Protein AF-A0A8S4QNS5-F1 (afdb_monomer)

Nearest PDB structures (foldseek):
  6pk6-assembly1_A  TM=9.691E-01  e=1.042E-05  Homo sapiens
  4ijp-assembly2_B  TM=9.414E-01  e=6.759E-06  Homo sapiens
  8h6e-assembly1_4Y  TM=9.476E-01  e=1.042E-05  Homo sapiens
  4ian-assembly1_B  TM=9.551E-01  e=1.179E-05  Homo sapiens
  4ifc-assembly1_A  TM=9.387E-01  e=1.108E-05  Homo sapiens

Secondary structure (DSSP, 8-state):
--TT-EETTTEEEEEEEEE-SSEEEEEEEEGGGTTEEEEEEEE---TT-

Organism: NCBI:txid348720

Mean predicted aligned error: 3.03 Å

InterPro domains:
  IPR011009 Protein kinase-like domain superfamily [SSF56112] (3-46)
  IPR050494 Serine/threonine and dual-specificity kinase [PTHR24058] (1-47)

Sequence (49 aa):
VRIGETLDNRYTVYGYTGQGVFSNVIRARDQSRSNTDVAVKIIRNNEIM

Foldseek 3Di:
DDQQDDPPVFWHFHAFDADDPFWGKTWTFGNVPVRDIDIDTGGDPDPVD

Structure (mmCIF, N/CA/C/O backbone):
data_AF-A0A8S4QNS5-F1
#
_entry.id   AF-A0A8S4QNS5-F1
#
loop_
_atom_site.group_PDB
_atom_site.id
_atom_site.type_symbol
_atom_site.label_atom_id
_atom_site.label_alt_id
_atom_site.label_comp_id
_atom_site.label_asym_id
_atom_site.label_entity_id
_atom_site.label_seq_id
_atom_site.pdbx_PDB_ins_code
_atom_site.Cartn_x
_atom_site.Cartn_y
_atom_site.Cartn_z
_atom_site.occupancy
_atom_site.B_iso_or_equiv
_atom_site.auth_seq_id
_atom_site.auth_comp_id
_atom_site.auth_asym_id
_atom_site.auth_atom_id
_atom_site.pdbx_PDB_model_num
ATOM 1 N N . VAL A 1 1 ? -6.056 0.001 -8.430 1.00 92.25 1 VAL A N 1
ATOM 2 C CA . VAL A 1 1 ? -6.392 0.370 -7.043 1.00 92.25 1 VAL A CA 1
ATOM 3 C C . VAL A 1 1 ? -6.870 1.811 -6.999 1.00 92.25 1 VAL A C 1
ATOM 5 O O . VAL A 1 1 ? -6.200 2.671 -7.563 1.00 92.25 1 VAL A O 1
ATOM 8 N N . ARG A 1 2 ? -8.020 2.068 -6.377 1.00 96.56 2 ARG A N 1
ATOM 9 C CA . ARG A 1 2 ? -8.593 3.407 -6.158 1.00 96.56 2 ARG A CA 1
ATOM 10 C C . ARG A 1 2 ? -8.953 3.619 -4.689 1.00 96.56 2 ARG A C 1
ATOM 12 O O . ARG A 1 2 ? -9.154 2.656 -3.957 1.00 96.56 2 ARG A O 1
ATOM 19 N N . ILE A 1 3 ? -9.060 4.876 -4.259 1.00 97.50 3 ILE A N 1
ATOM 20 C CA . ILE A 1 3 ? -9.588 5.213 -2.927 1.00 97.50 3 ILE A CA 1
ATOM 21 C C . ILE A 1 3 ? -11.015 4.659 -2.794 1.00 97.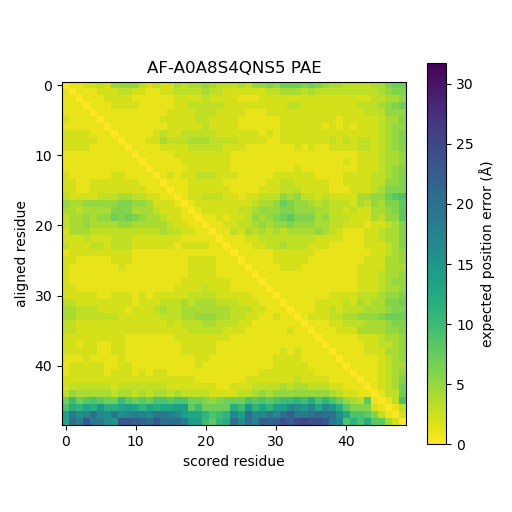50 3 ILE A C 1
ATOM 23 O O . ILE A 1 3 ? -11.807 4.751 -3.731 1.00 97.50 3 ILE A O 1
ATOM 27 N N . GLY A 1 4 ? -11.319 4.061 -1.643 1.00 97.38 4 GLY A N 1
ATOM 28 C CA . GLY A 1 4 ? -12.580 3.377 -1.352 1.00 97.38 4 GLY A CA 1
ATOM 29 C C . GLY A 1 4 ? -12.635 1.916 -1.812 1.00 97.38 4 GLY A C 1
ATOM 30 O O . GLY A 1 4 ? -13.521 1.182 -1.383 1.00 97.38 4 GLY A O 1
ATOM 31 N N . GLU A 1 5 ? -11.693 1.458 -2.644 1.00 98.19 5 GLU A N 1
ATOM 32 C CA . GLU A 1 5 ? -11.588 0.043 -3.015 1.00 98.19 5 GLU A CA 1
ATOM 33 C C . GLU A 1 5 ? -11.179 -0.801 -1.801 1.00 98.19 5 GLU A C 1
ATOM 35 O O . GLU A 1 5 ? -10.371 -0.367 -0.976 1.00 98.19 5 GLU A O 1
ATOM 40 N N . THR A 1 6 ? -11.723 -2.014 -1.698 1.00 98.06 6 THR A N 1
ATOM 41 C CA . THR A 1 6 ? -11.311 -2.991 -0.683 1.00 98.06 6 THR A CA 1
ATOM 42 C C . THR A 1 6 ? -10.555 -4.124 -1.363 1.00 98.06 6 THR A C 1
ATOM 44 O O . THR A 1 6 ? -11.105 -4.815 -2.216 1.00 98.06 6 THR A O 1
ATOM 47 N N . LEU A 1 7 ? -9.284 -4.290 -0.997 1.00 97.94 7 LEU A N 1
ATOM 48 C CA . LEU A 1 7 ? -8.414 -5.358 -1.486 1.00 97.94 7 LEU A CA 1
ATOM 49 C C . LEU A 1 7 ? -8.508 -6.561 -0.551 1.00 97.94 7 LEU A C 1
ATOM 51 O O . LEU A 1 7 ? -8.556 -6.384 0.669 1.00 97.94 7 LEU A O 1
ATOM 55 N N . ASP A 1 8 ? -8.510 -7.768 -1.117 1.00 97.62 8 ASP A N 1
ATOM 56 C CA . ASP A 1 8 ? -8.539 -9.028 -0.355 1.00 97.62 8 ASP A CA 1
ATOM 57 C C . ASP A 1 8 ? -9.683 -9.091 0.682 1.00 97.62 8 ASP A C 1
ATOM 59 O O . ASP A 1 8 ? -9.539 -9.643 1.767 1.00 97.62 8 ASP A O 1
ATOM 63 N N . ASN A 1 9 ? -10.813 -8.428 0.393 1.00 97.75 9 ASN A N 1
ATOM 64 C CA . ASN A 1 9 ? -11.949 -8.268 1.312 1.00 97.75 9 ASN A CA 1
ATOM 65 C C . ASN A 1 9 ? -11.572 -7.764 2.726 1.00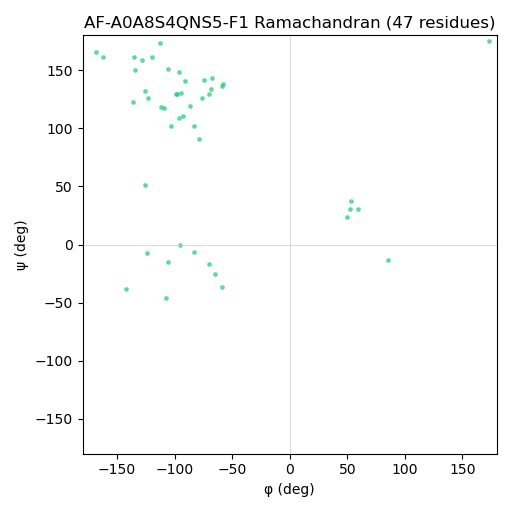 97.75 9 ASN A C 1
ATOM 67 O O . ASN A 1 9 ? -12.309 -8.000 3.680 1.00 97.75 9 ASN A O 1
ATOM 71 N N . ARG A 1 10 ? -10.430 -7.077 2.872 1.00 98.12 10 ARG A N 1
ATOM 72 C CA . ARG A 1 10 ? -9.857 -6.723 4.180 1.00 98.12 10 ARG A CA 1
ATOM 73 C C . ARG A 1 10 ? -9.212 -5.348 4.226 1.00 98.12 10 ARG A C 1
ATOM 75 O O . ARG A 1 10 ? -9.309 -4.666 5.243 1.00 98.12 10 ARG A O 1
ATOM 82 N N . TYR A 1 11 ? -8.529 -4.942 3.162 1.00 98.69 11 TYR A N 1
ATOM 83 C CA . TYR A 1 11 ? -7.734 -3.719 3.151 1.00 98.69 11 TYR A CA 1
ATOM 84 C C . TYR A 1 11 ? -8.468 -2.614 2.400 1.00 98.69 11 TYR A C 1
ATOM 86 O O . TYR A 1 11 ? -8.468 -2.589 1.169 1.00 98.69 11 TYR A O 1
ATOM 94 N N . THR A 1 12 ? -9.085 -1.683 3.127 1.00 98.56 12 THR A N 1
ATOM 95 C CA . THR A 1 12 ? -9.785 -0.547 2.509 1.00 98.56 12 THR A CA 1
ATOM 96 C C . THR A 1 12 ? -8.825 0.597 2.242 1.00 98.56 12 THR A C 1
ATOM 98 O O . THR A 1 12 ? -8.240 1.159 3.168 1.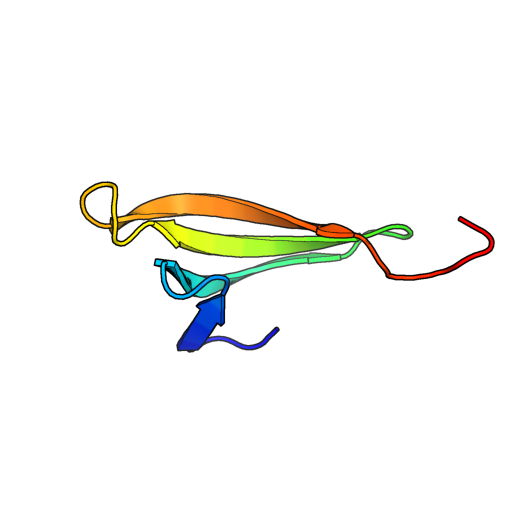00 98.56 12 THR A O 1
ATOM 101 N N . VAL A 1 13 ? -8.684 0.960 0.973 1.00 98.56 13 VAL A N 1
ATOM 102 C CA . VAL A 1 13 ? -7.760 1.988 0.494 1.00 98.56 13 VAL A CA 1
ATOM 103 C C . VAL A 1 13 ? -8.311 3.371 0.819 1.00 98.56 13 VAL A C 1
ATOM 105 O O . VAL A 1 13 ? -9.418 3.709 0.406 1.00 98.56 13 VAL A O 1
ATOM 108 N N . TYR A 1 14 ? -7.529 4.206 1.500 1.00 98.44 14 TYR A N 1
ATOM 109 C CA . TYR A 1 14 ? -7.935 5.582 1.820 1.00 98.44 14 TYR A CA 1
ATOM 110 C C . TYR A 1 14 ? -6.956 6.647 1.321 1.00 98.44 14 TYR A C 1
ATOM 112 O O . TYR A 1 14 ? -7.254 7.838 1.385 1.00 98.44 14 TYR A O 1
ATOM 120 N N . GLY A 1 15 ? -5.794 6.254 0.800 1.00 98.31 15 GLY A N 1
ATOM 121 C CA . GLY A 1 15 ? -4.853 7.213 0.243 1.00 98.31 15 GLY A CA 1
ATOM 122 C C . GLY A 1 15 ? -3.728 6.567 -0.544 1.00 98.31 15 GLY A C 1
ATOM 123 O O . GLY A 1 15 ? -3.466 5.372 -0.442 1.00 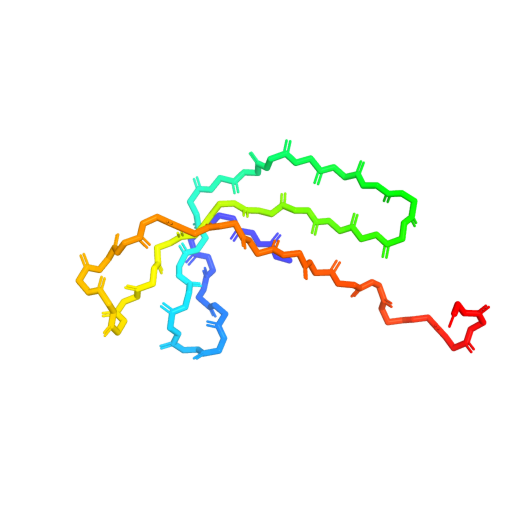98.31 15 GLY A O 1
ATOM 124 N N . TYR A 1 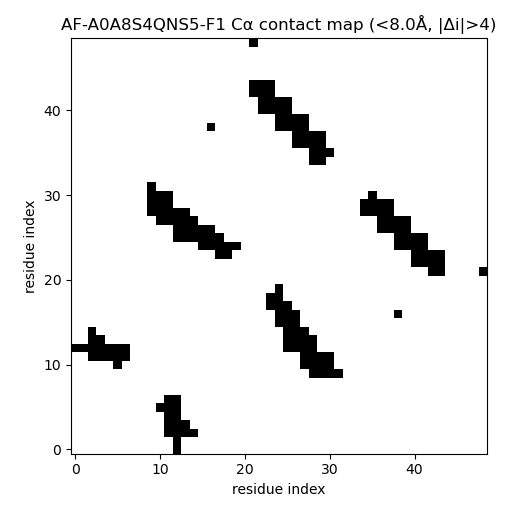16 ? -3.027 7.392 -1.310 1.00 97.88 16 TYR A N 1
ATOM 125 C CA . TYR A 1 16 ? -1.798 7.007 -1.992 1.00 97.88 16 TYR A CA 1
ATOM 126 C C . TYR A 1 16 ? -0.591 7.429 -1.147 1.00 97.88 16 TYR A C 1
ATOM 128 O O . TYR A 1 16 ? -0.660 8.421 -0.410 1.00 97.88 16 TYR A O 1
ATOM 136 N N . THR A 1 17 ? 0.492 6.657 -1.239 1.00 96.75 17 THR A N 1
ATOM 137 C CA . THR A 1 17 ? 1.804 7.009 -0.673 1.00 96.75 17 THR A CA 1
ATOM 138 C C . THR A 1 17 ? 2.768 7.382 -1.789 1.00 96.75 17 THR A C 1
ATOM 140 O O . THR A 1 17 ? 3.452 8.393 -1.694 1.00 96.75 17 THR A O 1
ATOM 143 N N . GLY A 1 18 ? 2.812 6.589 -2.862 1.00 93.94 18 GLY A N 1
ATOM 144 C CA . GLY A 1 18 ? 3.688 6.867 -3.993 1.00 93.94 18 GLY A CA 1
ATOM 145 C C . GLY A 1 18 ? 3.715 5.757 -5.034 1.00 93.94 18 GLY A C 1
ATOM 146 O O . GLY A 1 18 ? 3.124 4.688 -4.864 1.00 93.94 18 GLY A O 1
ATOM 147 N N . GLN A 1 19 ? 4.432 6.025 -6.118 1.00 94.31 19 GLN A N 1
ATOM 148 C CA . GLN A 1 19 ? 4.631 5.110 -7.232 1.00 94.31 19 GLN A CA 1
ATOM 149 C C . GLN A 1 19 ? 6.128 4.934 -7.475 1.00 94.31 19 GLN A C 1
ATOM 151 O O . GLN A 1 19 ? 6.876 5.905 -7.539 1.00 94.31 19 GLN A O 1
ATOM 156 N N . GLY A 1 20 ? 6.555 3.683 -7.606 1.00 92.88 20 GLY A N 1
ATOM 157 C CA . GLY A 1 20 ? 7.902 3.307 -8.011 1.00 92.88 20 GLY A CA 1
ATOM 158 C C . GLY A 1 20 ? 7.911 2.630 -9.380 1.00 92.88 20 GLY A C 1
ATOM 159 O O . GLY A 1 20 ? 6.868 2.302 -9.958 1.00 92.88 20 GLY A O 1
ATOM 160 N N . VAL A 1 21 ? 9.120 2.373 -9.884 1.00 94.31 21 VAL A N 1
ATOM 161 C CA . VAL A 1 21 ? 9.350 1.681 -11.166 1.00 94.31 21 VAL A CA 1
ATOM 162 C C . VAL A 1 21 ? 8.722 0.281 -11.169 1.00 94.31 21 VAL A C 1
ATOM 164 O O . VAL A 1 21 ? 8.132 -0.123 -12.164 1.00 94.31 21 VAL A O 1
ATOM 167 N N . PHE A 1 22 ? 8.762 -0.418 -10.033 1.00 94.44 22 PHE A N 1
ATOM 168 C CA . PHE A 1 22 ? 8.356 -1.826 -9.918 1.00 94.44 22 PHE A CA 1
ATOM 169 C C . PHE A 1 22 ? 7.002 -2.033 -9.213 1.00 94.44 22 PHE A C 1
ATOM 171 O O . PHE A 1 22 ? 6.416 -3.112 -9.268 1.00 94.44 22 PHE A O 1
ATOM 178 N N . SER A 1 23 ? 6.479 -1.014 -8.526 1.00 96.25 23 SER A N 1
ATOM 179 C CA . SER A 1 23 ? 5.301 -1.163 -7.663 1.00 96.25 23 SER A CA 1
ATOM 180 C C . SER A 1 23 ? 4.637 0.166 -7.334 1.00 96.25 23 SER A C 1
ATOM 182 O O . SER A 1 23 ? 5.296 1.202 -7.356 1.00 96.25 23 SER A O 1
ATOM 184 N N . ASN A 1 24 ? 3.385 0.116 -6.891 1.00 96.38 24 ASN A N 1
ATOM 185 C CA . ASN A 1 24 ? 2.696 1.242 -6.258 1.00 96.38 24 ASN A CA 1
ATOM 186 C C . ASN A 1 24 ? 2.577 1.005 -4.751 1.00 96.38 24 ASN A C 1
ATOM 188 O O . ASN A 1 24 ? 2.500 -0.142 -4.317 1.00 96.38 24 ASN A O 1
ATOM 192 N N . VAL A 1 25 ? 2.536 2.070 -3.952 1.00 98.19 25 VAL A N 1
ATOM 193 C CA . VAL A 1 25 ? 2.307 1.990 -2.504 1.00 98.19 25 VAL A CA 1
ATOM 194 C C . VAL A 1 25 ? 1.091 2.831 -2.137 1.00 98.19 25 VAL A C 1
ATOM 196 O O . VAL A 1 25 ? 1.025 4.024 -2.453 1.00 98.19 25 VAL A O 1
ATOM 199 N N . ILE A 1 26 ? 0.137 2.207 -1.452 1.00 98.56 26 ILE A N 1
ATOM 200 C CA . ILE A 1 26 ? -1.080 2.852 -0.949 1.00 98.56 26 ILE A CA 1
ATOM 201 C C . ILE A 1 26 ? -1.162 2.759 0.572 1.00 98.56 26 ILE A C 1
ATOM 203 O O . ILE A 1 26 ? -0.501 1.923 1.187 1.00 98.56 26 ILE A O 1
ATOM 207 N N . ARG A 1 27 ? -1.991 3.615 1.167 1.00 98.69 27 ARG A N 1
ATOM 208 C CA . ARG A 1 27 ? -2.427 3.535 2.561 1.00 98.69 27 ARG A CA 1
ATOM 209 C C . ARG A 1 27 ? -3.798 2.878 2.616 1.00 98.69 27 ARG A C 1
ATOM 211 O O . ARG A 1 27 ? -4.715 3.287 1.894 1.00 98.69 27 ARG A O 1
ATOM 218 N N . ALA A 1 28 ? -3.928 1.875 3.470 1.00 98.75 28 ALA A N 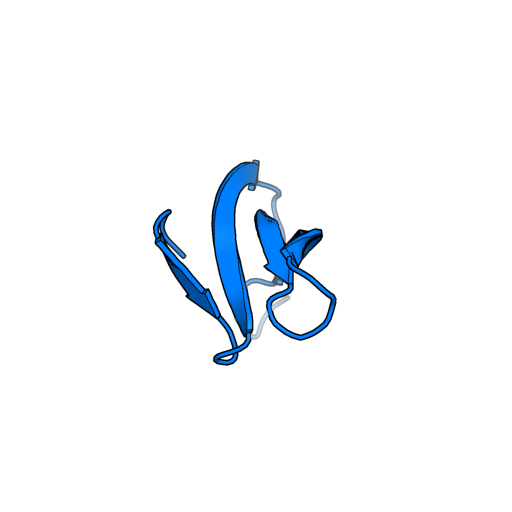1
ATOM 219 C CA . ALA A 1 28 ? -5.175 1.169 3.703 1.00 98.75 28 ALA A CA 1
ATOM 220 C C . ALA A 1 28 ? -5.417 0.950 5.195 1.00 98.75 28 ALA A C 1
ATOM 222 O O . ALA A 1 28 ? -4.493 1.014 6.003 1.00 98.75 28 ALA A O 1
ATOM 223 N N . ARG A 1 29 ? -6.672 0.676 5.545 1.00 98.62 29 ARG A N 1
ATOM 224 C CA . ARG A 1 29 ? -7.063 0.180 6.865 1.00 98.62 29 ARG A CA 1
ATOM 225 C C . ARG A 1 29 ? -7.248 -1.322 6.801 1.00 98.62 29 ARG A C 1
ATOM 227 O O . ARG A 1 29 ? -7.965 -1.811 5.930 1.00 98.62 29 ARG A O 1
ATOM 234 N N . ASP A 1 30 ? -6.622 -2.031 7.727 1.00 98.56 30 ASP A N 1
ATOM 235 C CA . ASP A 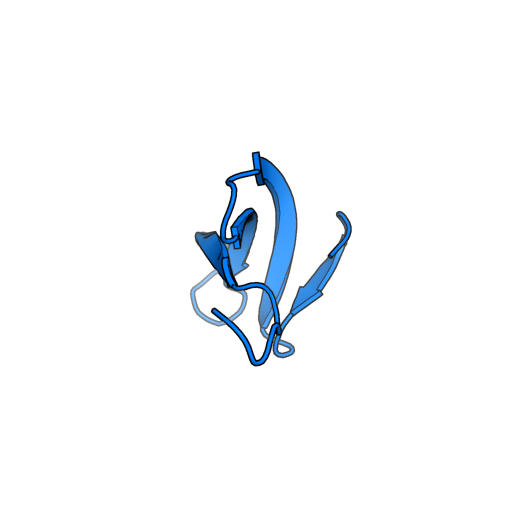1 30 ? -6.821 -3.460 7.920 1.00 98.56 30 ASP A CA 1
ATOM 236 C C . ASP A 1 30 ? -8.071 -3.709 8.778 1.00 98.56 30 ASP A C 1
ATOM 238 O O . ASP A 1 30 ? -8.043 -3.582 10.008 1.00 98.56 30 ASP A O 1
ATOM 242 N N . GLN A 1 31 ? -9.176 -4.083 8.132 1.00 97.69 31 GLN A N 1
ATOM 243 C CA . GLN A 1 31 ? -10.457 -4.312 8.807 1.00 97.69 31 GLN A CA 1
ATOM 244 C C . GLN A 1 31 ? -10.418 -5.488 9.792 1.00 97.69 31 GLN A C 1
ATOM 246 O O . GLN A 1 31 ? -11.165 -5.492 10.769 1.00 97.69 31 GLN A O 1
ATOM 251 N N . SER A 1 32 ? -9.522 -6.462 9.600 1.00 97.88 32 SER A N 1
ATOM 252 C CA . SER A 1 32 ? -9.394 -7.606 10.510 1.00 97.88 32 SER A CA 1
ATOM 253 C C . SER A 1 32 ? -8.519 -7.295 11.731 1.00 97.88 32 SER A C 1
ATOM 255 O O . SER A 1 32 ? -8.364 -8.140 12.615 1.00 97.88 32 SER A O 1
ATOM 257 N N . ARG A 1 33 ? -7.889 -6.116 11.765 1.00 97.38 33 ARG A N 1
ATOM 258 C CA . ARG A 1 33 ? -7.000 -5.654 12.836 1.00 97.38 33 ARG A CA 1
ATOM 259 C C . ARG A 1 33 ? -7.474 -4.303 13.355 1.00 97.38 33 ARG A C 1
ATOM 261 O O . ARG A 1 33 ? -6.702 -3.353 13.401 1.00 97.38 33 ARG A O 1
ATOM 268 N N . SER A 1 34 ? -8.754 -4.200 13.707 1.00 96.94 34 SER A N 1
ATOM 269 C CA . SER A 1 34 ? -9.343 -2.984 14.292 1.00 96.94 34 SER A CA 1
ATOM 270 C C . SER A 1 34 ? -9.099 -1.716 13.465 1.00 96.94 34 SER A C 1
ATOM 272 O O . SER A 1 34 ? -8.878 -0.644 14.022 1.00 96.94 34 SER A O 1
ATOM 274 N N . ASN A 1 35 ? -9.125 -1.833 12.133 1.00 97.00 35 ASN A N 1
ATOM 275 C CA . ASN A 1 35 ? -8.852 -0.738 1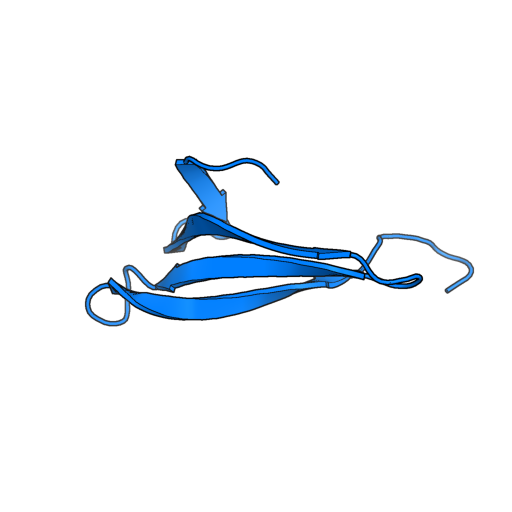1.198 1.00 97.00 35 ASN A CA 1
ATOM 276 C C . ASN A 1 35 ? -7.457 -0.105 11.349 1.00 97.00 35 ASN A C 1
ATOM 278 O O . ASN A 1 35 ? -7.297 1.083 11.068 1.00 97.00 35 ASN A O 1
ATOM 282 N N . THR A 1 36 ? -6.452 -0.882 11.766 1.00 98.50 36 THR A N 1
ATOM 283 C CA . THR A 1 36 ? -5.063 -0.406 11.864 1.00 98.50 36 THR A CA 1
ATOM 284 C C . THR A 1 36 ? -4.568 0.088 10.505 1.00 98.50 36 THR A C 1
ATOM 286 O O . THR A 1 36 ? -4.817 -0.545 9.473 1.00 98.50 36 THR A O 1
ATOM 289 N N . ASP A 1 37 ? -3.854 1.211 10.506 1.00 98.50 37 ASP A N 1
ATOM 290 C CA . ASP A 1 37 ? -3.249 1.771 9.304 1.00 98.50 37 ASP A CA 1
ATOM 291 C C . ASP A 1 37 ? -2.076 0.914 8.822 1.00 98.50 37 ASP A C 1
ATOM 293 O O . ASP A 1 37 ? -1.155 0.595 9.575 1.00 98.50 37 ASP A O 1
ATOM 297 N N . VAL A 1 38 ? -2.099 0.564 7.538 1.00 98.50 38 VAL A N 1
ATOM 298 C CA . VAL A 1 38 ? -1.059 -0.226 6.879 1.00 98.50 38 VAL A CA 1
ATOM 299 C C . VAL A 1 38 ? -0.676 0.393 5.537 1.00 98.50 38 VAL A C 1
ATOM 301 O O . VAL A 1 38 ? -1.493 1.012 4.849 1.00 98.50 38 VAL A O 1
ATOM 304 N N . ALA A 1 39 ? 0.578 0.196 5.135 1.00 98.38 39 ALA A N 1
ATOM 305 C CA . ALA A 1 39 ? 1.024 0.459 3.772 1.00 98.38 39 ALA A CA 1
ATOM 306 C C . ALA A 1 39 ? 0.945 -0.834 2.949 1.00 98.38 39 ALA A C 1
ATOM 308 O O . ALA A 1 39 ? 1.464 -1.867 3.370 1.00 98.38 39 ALA A O 1
ATOM 309 N N . VAL A 1 40 ? 0.339 -0.780 1.763 1.00 98.06 40 VAL A N 1
ATOM 310 C CA . VAL A 1 40 ? 0.251 -1.927 0.846 1.00 98.06 40 VAL A CA 1
ATOM 311 C C . VAL A 1 40 ? 1.098 -1.642 -0.387 1.00 98.06 40 VAL A C 1
ATOM 313 O O . VAL A 1 40 ? 0.829 -0.688 -1.120 1.00 98.06 40 VAL A O 1
ATOM 316 N N . LYS A 1 41 ? 2.123 -2.470 -0.621 1.00 97.75 41 LYS A N 1
ATOM 317 C CA . LYS A 1 41 ? 2.970 -2.426 -1.819 1.00 97.75 41 LYS A CA 1
ATOM 318 C C . LYS A 1 41 ? 2.408 -3.382 -2.873 1.00 97.75 41 LYS A C 1
ATOM 320 O O . LYS A 1 41 ? 2.466 -4.594 -2.708 1.00 97.75 41 LYS A O 1
ATOM 325 N N . ILE A 1 42 ? 1.870 -2.829 -3.952 1.00 97.00 42 ILE A N 1
ATOM 326 C CA . ILE A 1 42 ? 1.267 -3.567 -5.064 1.00 97.00 42 ILE A CA 1
ATOM 327 C C . ILE A 1 42 ? 2.321 -3.715 -6.157 1.00 97.00 42 ILE A C 1
ATOM 329 O O . ILE A 1 42 ? 2.691 -2.729 -6.802 1.00 97.00 42 ILE A O 1
ATOM 333 N N . ILE A 1 43 ? 2.826 -4.932 -6.340 1.00 96.56 43 ILE A N 1
ATOM 334 C CA . ILE A 1 43 ? 3.812 -5.253 -7.377 1.00 96.56 43 ILE A CA 1
ATOM 335 C C . ILE A 1 43 ? 3.121 -5.294 -8.743 1.00 96.56 43 ILE A C 1
ATOM 337 O O . ILE A 1 43 ? 1.975 -5.732 -8.853 1.00 96.56 43 ILE A O 1
ATOM 341 N N . ARG A 1 44 ? 3.794 -4.795 -9.784 1.00 93.94 44 ARG A N 1
ATOM 342 C CA . ARG A 1 44 ? 3.273 -4.877 -11.153 1.00 93.94 44 ARG A CA 1
ATOM 343 C C . ARG A 1 44 ? 3.273 -6.335 -11.605 1.00 93.94 44 ARG A C 1
ATOM 345 O O . ARG A 1 44 ? 4.272 -7.024 -11.445 1.00 93.94 44 ARG A O 1
ATOM 352 N N . ASN A 1 45 ? 2.171 -6.780 -12.198 1.00 92.94 45 ASN A N 1
ATOM 353 C CA . ASN A 1 45 ? 2.122 -8.083 -12.847 1.00 92.94 45 ASN A CA 1
ATOM 354 C C . ASN A 1 45 ? 2.789 -7.969 -14.225 1.00 92.94 45 ASN A C 1
ATOM 356 O O . ASN A 1 45 ? 2.139 -7.561 -15.185 1.00 92.94 45 ASN A O 1
ATOM 360 N N . ASN A 1 46 ? 4.095 -8.220 -14.289 1.00 91.19 46 ASN A N 1
ATOM 361 C CA . ASN A 1 46 ? 4.878 -8.152 -15.517 1.00 91.19 46 ASN A CA 1
ATOM 362 C C . ASN A 1 46 ? 5.811 -9.365 -15.581 1.00 91.19 46 ASN A C 1
ATOM 364 O O . ASN A 1 46 ? 6.616 -9.546 -14.678 1.00 91.19 46 ASN A O 1
ATOM 368 N N . GLU A 1 47 ? 5.724 -10.169 -16.642 1.00 77.62 47 GLU A N 1
ATOM 369 C CA . GLU A 1 47 ? 6.464 -11.442 -16.765 1.00 77.62 47 GLU A CA 1
ATOM 370 C C . GLU A 1 47 ? 7.981 -11.270 -16.955 1.00 77.62 47 GLU A C 1
ATOM 372 O O . GLU A 1 47 ? 8.744 -12.212 -16.776 1.00 77.62 47 GLU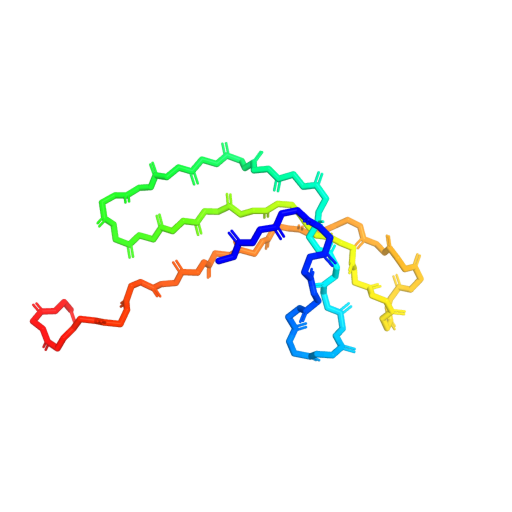 A O 1
ATOM 377 N N . ILE A 1 48 ? 8.423 -10.066 -17.328 1.00 76.12 48 ILE A N 1
ATOM 378 C CA . ILE A 1 48 ? 9.832 -9.727 -17.603 1.00 76.12 48 ILE A CA 1
ATOM 379 C C . ILE A 1 48 ? 10.515 -9.104 -16.362 1.00 76.12 48 ILE A C 1
ATOM 381 O O . ILE A 1 48 ? 11.682 -8.723 -16.411 1.00 76.12 48 ILE A O 1
ATOM 385 N N . MET A 1 49 ? 9.785 -8.952 -15.253 1.00 59.72 49 MET A N 1
ATOM 386 C CA . MET A 1 49 ? 10.271 -8.331 -14.017 1.00 59.72 49 MET A CA 1
ATOM 387 C C . MET A 1 49 ? 10.657 -9.365 -12.963 1.00 59.72 49 MET A C 1
ATOM 389 O O . MET A 1 49 ? 9.946 -10.385 -12.855 1.00 59.72 49 MET A O 1
#

Solvent-accessible surface area (backbone atoms only — not comparable to full-atom values): 2987 Å² total; per-residue (Å²): 141,52,74,75,41,62,47,91,88,35,34,38,24,74,42,80,74,50,76,56,98,64,31,39,34,32,33,24,26,32,58,88,55,85,51,41,82,41,78,48,77,46,68,63,94,50,96,91,108

Radius of gyration: 11.43 Å; Cα contacts (8 Å, |Δi|>4): 88; chains: 1; bounding box: 23×19×32 Å

pLDDT: mean 95.39, std 6.78, range [59.72, 98.75]